Protein AF-A0A6M2D179-F1 (afdb_monomer_lite)

Foldseek 3Di:
DDDLDPPQDFDPVLVVPADPVLSVLLVVVVVCVVVVHDDDPPDDPPNPPLSSVLRNVRSCVVVVVDDDDDDDDPPVCLVVSVVSCCVRPVVDDDDDDDPPD

pLDDT: mean 95.08, std 6.37, range [51.22, 98.38]

Organism: Rhipicephalus microplus (NCBI:txid6941)

Radius of gyration: 13.58 Å; chains: 1; bounding box: 37×33×29 Å

Structure (mmCIF, N/CA/C/O backbone):
data_AF-A0A6M2D179-F1
#
_entry.id   AF-A0A6M2D179-F1
#
loop_
_atom_site.group_PDB
_atom_site.id
_atom_site.type_symbol
_atom_site.label_atom_id
_atom_site.label_alt_id
_atom_site.label_comp_id
_atom_site.label_asym_id
_atom_site.label_entity_id
_atom_site.label_seq_id
_atom_site.pdbx_PDB_ins_code
_atom_site.Cartn_x
_atom_site.Cartn_y
_atom_site.Cartn_z
_atom_site.occupancy
_atom_site.B_iso_or_equiv
_atom_site.auth_seq_id
_atom_site.auth_comp_id
_atom_site.auth_asym_id
_atom_site.auth_atom_id
_atom_site.pdbx_PDB_model_num
ATOM 1 N N . MET A 1 1 ? -6.571 9.276 11.728 1.00 91.38 1 MET A N 1
ATOM 2 C CA . MET A 1 1 ? -7.160 8.673 10.513 1.00 91.38 1 MET A CA 1
ATOM 3 C C . MET A 1 1 ? -8.092 9.675 9.851 1.00 91.38 1 MET A C 1
ATOM 5 O O . MET A 1 1 ? -8.656 10.501 10.559 1.00 91.38 1 MET A O 1
ATOM 9 N N . VAL A 1 2 ? -8.234 9.627 8.528 1.00 96.56 2 VAL A N 1
ATOM 10 C CA . VAL A 1 2 ? -9.209 10.406 7.747 1.00 96.56 2 VAL A CA 1
ATOM 11 C C . VAL A 1 2 ? -9.990 9.455 6.846 1.00 96.56 2 VAL A C 1
ATOM 13 O O . VAL A 1 2 ? -9.410 8.504 6.323 1.00 96.56 2 VAL A O 1
ATOM 16 N N . GLU A 1 3 ? -11.293 9.682 6.682 1.00 96.81 3 GLU A N 1
ATOM 17 C CA . GLU A 1 3 ? -12.092 8.909 5.728 1.00 96.81 3 GLU A CA 1
ATOM 18 C C . GLU A 1 3 ? -11.792 9.392 4.310 1.00 96.81 3 GLU A C 1
ATOM 20 O O . GLU A 1 3 ? -11.883 10.588 4.020 1.00 96.81 3 GLU A O 1
ATOM 25 N N . ILE A 1 4 ? -11.433 8.467 3.421 1.00 95.75 4 ILE A N 1
ATOM 26 C CA . ILE A 1 4 ? -11.136 8.795 2.023 1.00 95.75 4 ILE A CA 1
ATOM 27 C C . ILE A 1 4 ? -12.218 8.335 1.046 1.00 95.75 4 ILE A C 1
ATOM 29 O O . ILE A 1 4 ? -12.235 8.800 -0.097 1.00 95.75 4 ILE A O 1
ATOM 33 N N . GLY A 1 5 ? -13.149 7.493 1.491 1.00 95.31 5 GLY A N 1
ATOM 34 C CA . GLY A 1 5 ? -14.350 7.145 0.739 1.00 95.31 5 GLY A CA 1
ATOM 35 C C . GLY A 1 5 ? -14.909 5.778 1.112 1.00 95.31 5 GLY A C 1
ATOM 36 O O . GLY A 1 5 ? -14.156 4.852 1.401 1.00 95.31 5 GLY A O 1
ATOM 37 N N . ASN A 1 6 ? -16.237 5.651 1.057 1.00 92.75 6 ASN A N 1
ATOM 38 C CA . ASN A 1 6 ? -16.975 4.405 1.289 1.00 92.75 6 ASN A CA 1
AT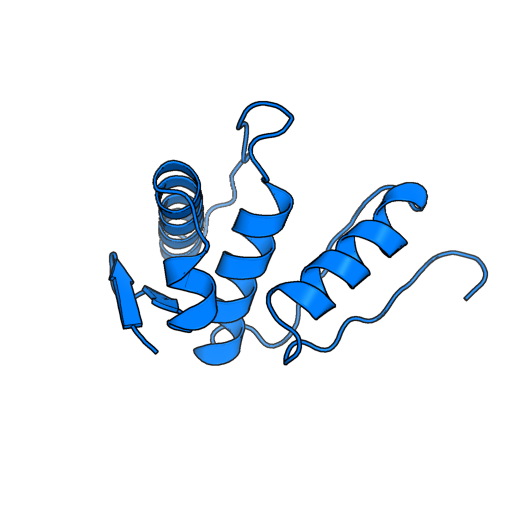OM 39 C C . ASN A 1 6 ? -16.598 3.700 2.607 1.00 92.75 6 ASN A C 1
ATOM 41 O O . ASN A 1 6 ? -16.478 2.476 2.627 1.00 92.75 6 ASN A O 1
ATOM 45 N N . GLY A 1 7 ? -16.358 4.450 3.689 1.00 96.00 7 GLY A N 1
ATOM 46 C CA . GLY A 1 7 ? -15.945 3.882 4.974 1.00 96.00 7 GLY A CA 1
ATOM 47 C C . GLY A 1 7 ? -14.496 3.385 5.035 1.00 96.00 7 GLY A C 1
ATOM 48 O O . GLY A 1 7 ? -14.133 2.723 6.003 1.00 96.00 7 GLY A O 1
ATOM 49 N N . PHE A 1 8 ? -13.658 3.681 4.034 1.00 97.94 8 PHE A N 1
ATOM 50 C CA . PHE A 1 8 ? -12.223 3.407 4.098 1.00 97.94 8 PHE A CA 1
ATOM 51 C C . PHE A 1 8 ? -11.479 4.568 4.762 1.00 97.94 8 PHE A C 1
ATOM 53 O O . PHE A 1 8 ? -11.582 5.723 4.329 1.00 97.94 8 PHE A O 1
ATOM 60 N N . TYR A 1 9 ? -10.686 4.246 5.782 1.00 97.88 9 TYR A N 1
ATOM 61 C CA . TYR A 1 9 ? -9.901 5.202 6.553 1.00 97.88 9 TYR A CA 1
ATOM 62 C C . TYR A 1 9 ? -8.408 5.024 6.290 1.00 97.88 9 TYR A C 1
ATOM 64 O O . TYR A 1 9 ? -7.911 3.907 6.175 1.00 97.88 9 TYR A O 1
ATOM 72 N N . LEU A 1 10 ? -7.678 6.137 6.231 1.00 97.38 10 LEU A N 1
ATOM 73 C CA . LEU A 1 10 ? -6.232 6.142 6.018 1.00 97.38 10 LEU A CA 1
ATOM 74 C C . LEU A 1 10 ? -5.541 7.143 6.949 1.00 97.38 10 LEU A C 1
ATOM 76 O O . LEU A 1 10 ? -6.140 8.130 7.394 1.00 97.38 10 LEU A O 1
ATOM 80 N N . CYS A 1 11 ? -4.261 6.925 7.246 1.00 95.81 11 CYS A N 1
ATOM 81 C CA . CYS A 1 11 ? -3.453 7.930 7.925 1.00 95.81 11 CYS A CA 1
ATOM 82 C C . CYS A 1 11 ? -3.356 9.207 7.070 1.00 95.81 11 CYS A C 1
ATOM 84 O O . CYS A 1 11 ? -3.077 9.151 5.871 1.00 95.81 11 CYS A O 1
ATOM 86 N N . GLN A 1 12 ? -3.544 10.377 7.694 1.00 96.12 12 GLN A N 1
ATOM 87 C CA . GLN A 1 12 ? -3.542 11.664 6.987 1.00 96.12 12 GLN A CA 1
ATOM 88 C C . GLN A 1 12 ? -2.207 11.943 6.278 1.00 96.12 12 GLN A C 1
ATOM 90 O O . GLN A 1 12 ? -2.185 12.583 5.230 1.00 96.12 12 GLN A O 1
ATOM 95 N N . ALA A 1 13 ? -1.092 11.458 6.832 1.00 95.62 13 ALA A N 1
ATOM 96 C CA . ALA A 1 13 ? 0.227 11.623 6.228 1.00 95.62 13 ALA A CA 1
ATOM 97 C C . ALA A 1 13 ? 0.360 10.868 4.894 1.00 95.62 13 ALA A C 1
ATOM 99 O O . ALA A 1 13 ? 0.969 11.390 3.963 1.00 95.62 13 ALA A O 1
ATOM 100 N N . ILE A 1 14 ? -0.224 9.668 4.792 1.00 96.31 14 ILE A N 1
ATOM 101 C CA . ILE A 1 14 ? -0.249 8.882 3.551 1.00 96.31 14 ILE A CA 1
ATOM 102 C C . ILE A 1 14 ? -1.222 9.526 2.566 1.00 96.31 14 ILE A C 1
ATOM 104 O O . ILE A 1 14 ? -0.854 9.776 1.423 1.00 96.31 14 ILE A O 1
ATOM 108 N N . GLU A 1 15 ? -2.435 9.850 3.022 1.00 96.44 15 GLU A N 1
ATOM 109 C CA . GLU A 1 15 ? -3.495 10.427 2.189 1.00 96.44 15 GLU A CA 1
ATOM 110 C C . GLU A 1 15 ? -3.031 11.676 1.431 1.00 96.44 15 GLU A C 1
ATOM 112 O O . GLU A 1 15 ? -3.181 11.738 0.213 1.00 96.44 15 GLU A O 1
ATOM 117 N N . ARG A 1 16 ? -2.361 12.612 2.114 1.00 96.62 16 ARG A N 1
ATOM 118 C CA . ARG A 1 16 ? -1.866 13.861 1.511 1.00 96.62 16 ARG A CA 1
ATOM 119 C C . ARG A 1 16 ? -0.772 13.669 0.462 1.00 96.62 16 ARG A C 1
ATOM 121 O O . ARG A 1 16 ? -0.493 14.595 -0.295 1.00 96.62 16 ARG A O 1
ATOM 128 N N . ARG A 1 17 ? -0.105 12.514 0.454 1.00 96.75 17 ARG A N 1
ATOM 129 C CA . ARG A 1 17 ? 0.973 12.189 -0.489 1.00 96.75 17 ARG A CA 1
ATOM 130 C C . ARG A 1 17 ? 0.462 11.464 -1.734 1.00 96.75 17 ARG A C 1
ATOM 132 O O . ARG A 1 17 ? 1.214 11.361 -2.699 1.00 96.75 17 ARG A O 1
ATOM 139 N N . LEU A 1 18 ? -0.769 10.950 -1.718 1.00 97.12 18 LEU A N 1
ATOM 140 C CA . LEU A 1 18 ? -1.345 10.245 -2.861 1.00 97.12 18 LEU A CA 1
ATOM 141 C C . LEU A 1 18 ? -1.796 11.229 -3.939 1.00 97.12 18 LEU A C 1
ATOM 143 O O . LEU A 1 18 ? -2.475 12.219 -3.666 1.00 97.12 18 LEU A O 1
ATOM 147 N N . TYR A 1 19 ? -1.498 10.904 -5.195 1.00 96.75 19 TYR A N 1
ATOM 148 C CA . TYR A 1 19 ? -2.148 11.576 -6.314 1.00 96.75 19 TYR A CA 1
ATOM 149 C C . TYR A 1 19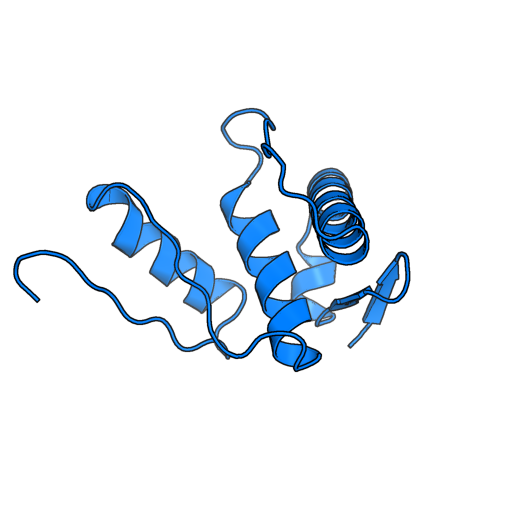 ? -3.625 11.179 -6.405 1.00 96.75 19 TYR A C 1
ATOM 151 O O . TYR A 1 19 ? -4.024 10.083 -6.005 1.00 96.75 19 TYR A O 1
ATOM 159 N N . THR A 1 20 ? -4.446 12.036 -7.016 1.00 95.62 20 THR A N 1
ATOM 160 C CA . THR A 1 20 ? -5.887 11.786 -7.177 1.00 95.62 20 THR A CA 1
ATOM 161 C C . THR A 1 20 ? -6.176 10.445 -7.857 1.00 95.62 20 THR A C 1
ATOM 163 O O . THR A 1 20 ? -7.028 9.699 -7.386 1.00 95.62 20 THR A O 1
ATOM 166 N N . TYR A 1 21 ? -5.422 10.087 -8.902 1.00 95.19 21 TYR A N 1
ATOM 167 C CA . TYR A 1 21 ? -5.594 8.807 -9.599 1.00 95.19 21 TYR A CA 1
ATOM 168 C C . TYR A 1 21 ? -5.201 7.599 -8.728 1.00 95.19 21 TYR A C 1
ATOM 170 O O . TYR A 1 21 ? -5.849 6.559 -8.794 1.00 95.19 21 TYR A O 1
ATOM 178 N N . GLN A 1 22 ? -4.208 7.746 -7.845 1.00 97.12 22 GLN A N 1
ATOM 179 C CA . GLN A 1 22 ? -3.822 6.697 -6.895 1.00 97.12 22 GLN A CA 1
ATOM 180 C C . GLN A 1 22 ? -4.904 6.473 -5.840 1.00 97.12 22 GLN A C 1
ATOM 182 O O . GLN A 1 22 ? -5.187 5.333 -5.479 1.00 97.12 22 GLN A O 1
ATOM 187 N N . ARG A 1 23 ? -5.554 7.551 -5.382 1.00 96.44 23 ARG A N 1
ATOM 188 C CA . ARG A 1 23 ? -6.725 7.459 -4.501 1.00 96.44 23 ARG A CA 1
ATOM 189 C C . ARG A 1 23 ? -7.879 6.730 -5.187 1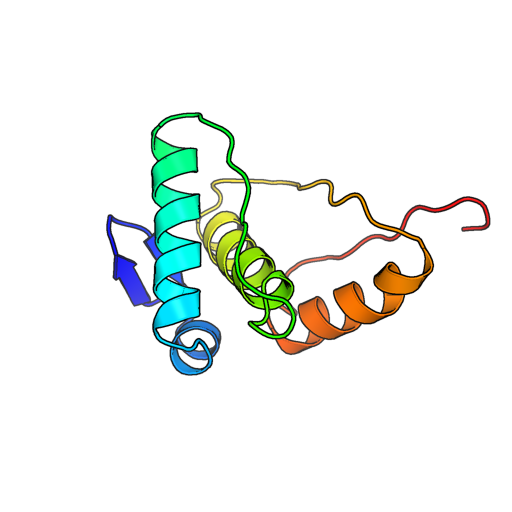.00 96.44 23 ARG A C 1
ATOM 191 O O . ARG A 1 23 ? -8.535 5.913 -4.547 1.00 96.44 23 ARG A O 1
ATOM 198 N N . THR A 1 24 ? -8.111 6.984 -6.475 1.00 96.06 24 THR A N 1
ATOM 199 C CA . THR A 1 24 ? -9.119 6.254 -7.257 1.00 96.06 24 THR A CA 1
ATOM 200 C C . THR A 1 24 ? -8.803 4.759 -7.328 1.00 96.06 24 THR A C 1
ATOM 202 O O . THR A 1 24 ? -9.682 3.953 -7.030 1.00 96.06 24 THR A O 1
ATOM 205 N N . GLY A 1 25 ? -7.562 4.379 -7.649 1.00 96.94 25 GLY A N 1
ATOM 206 C CA . GLY A 1 25 ? -7.146 2.972 -7.685 1.00 96.94 25 GLY A CA 1
ATOM 207 C C . GLY A 1 25 ? -7.234 2.280 -6.320 1.00 96.94 25 GLY A C 1
ATOM 208 O O . GLY A 1 25 ? -7.704 1.146 -6.225 1.00 96.94 25 GLY A O 1
ATOM 209 N N . LEU A 1 26 ? -6.903 2.989 -5.236 1.00 97.62 26 LEU A N 1
ATOM 210 C CA . LEU A 1 26 ? -7.096 2.509 -3.866 1.00 97.62 26 LEU A CA 1
ATOM 211 C C . LEU A 1 26 ? -8.574 2.237 -3.561 1.00 97.62 26 LEU A C 1
ATOM 213 O O . LEU A 1 26 ? -8.919 1.139 -3.126 1.00 97.62 26 LEU A O 1
ATOM 217 N N . LEU A 1 27 ? -9.460 3.209 -3.799 1.00 97.94 27 LEU A N 1
ATOM 218 C CA . LEU A 1 27 ? -10.892 3.047 -3.526 1.00 97.94 27 LEU A CA 1
ATOM 219 C C . LEU A 1 27 ? -11.532 1.965 -4.405 1.00 97.94 27 LEU A C 1
ATOM 221 O O . LEU A 1 27 ? -12.475 1.303 -3.975 1.00 97.94 27 LEU A O 1
ATOM 225 N N . TRP A 1 28 ? -10.998 1.743 -5.606 1.00 97.88 28 TRP A N 1
ATOM 226 C CA . TRP A 1 28 ? -11.375 0.610 -6.444 1.00 97.88 28 TRP A CA 1
ATOM 227 C C . TRP A 1 28 ? -10.968 -0.734 -5.816 1.00 97.88 28 TRP A C 1
ATOM 229 O O . TRP A 1 28 ? -11.793 -1.646 -5.760 1.00 97.88 28 TRP A O 1
ATOM 239 N N . MET A 1 29 ? -9.752 -0.859 -5.266 1.00 98.38 29 MET A N 1
ATOM 240 C CA . MET A 1 29 ? -9.349 -2.060 -4.511 1.00 98.38 29 MET A CA 1
ATOM 241 C C . MET A 1 29 ? -10.228 -2.281 -3.271 1.00 98.38 29 MET A C 1
ATOM 243 O O . MET A 1 29 ? -10.602 -3.417 -2.976 1.00 98.38 29 MET A O 1
ATOM 247 N N . TRP A 1 30 ? -10.615 -1.207 -2.579 1.00 98.19 30 TRP A N 1
ATOM 248 C CA . TRP A 1 30 ? -11.549 -1.278 -1.454 1.00 98.19 30 TRP A CA 1
ATOM 249 C C . TRP A 1 30 ? -12.934 -1.796 -1.864 1.00 98.19 30 TRP A C 1
ATOM 251 O O . TRP A 1 30 ? -13.471 -2.701 -1.226 1.00 98.19 30 TRP A O 1
ATOM 261 N N . ASP A 1 31 ? -13.490 -1.296 -2.966 1.00 98.38 31 ASP A N 1
ATOM 262 C CA . ASP A 1 31 ? -14.764 -1.778 -3.508 1.00 98.38 31 ASP A CA 1
ATOM 263 C C . ASP A 1 31 ? -14.710 -3.270 -3.890 1.00 98.38 31 ASP A C 1
ATOM 265 O O . ASP A 1 31 ? -15.639 -4.030 -3.595 1.00 98.38 31 ASP A O 1
ATOM 269 N N . LEU A 1 32 ? -13.600 -3.725 -4.482 1.00 98.38 32 LEU A N 1
ATOM 270 C CA . LEU A 1 32 ? -13.379 -5.145 -4.769 1.00 98.38 32 LEU A CA 1
ATOM 271 C C . LEU A 1 32 ? -13.334 -5.997 -3.497 1.00 98.38 32 LEU A C 1
ATOM 273 O O . LEU A 1 32 ? -13.964 -7.060 -3.454 1.00 98.38 32 LEU A O 1
ATOM 277 N N . TYR A 1 33 ? -12.643 -5.519 -2.458 1.00 97.62 33 TYR A N 1
ATOM 278 C CA . TYR A 1 33 ? -12.582 -6.192 -1.163 1.00 97.62 33 TYR A CA 1
ATOM 279 C C . TYR A 1 33 ? -13.979 -6.336 -0.543 1.00 97.62 33 TYR A C 1
ATOM 281 O O . TYR A 1 33 ? -14.380 -7.447 -0.187 1.00 97.62 33 TYR A O 1
ATOM 289 N N . LEU A 1 34 ? -14.762 -5.251 -0.502 1.00 97.00 34 LEU A N 1
ATOM 290 C CA . LEU A 1 34 ? -16.142 -5.257 -0.002 1.00 97.00 34 LEU A CA 1
ATOM 291 C C . LEU A 1 34 ? -17.033 -6.262 -0.748 1.00 97.00 34 LEU A C 1
ATOM 293 O O . LEU A 1 34 ? -17.886 -6.919 -0.150 1.00 97.00 34 LEU A O 1
ATOM 297 N N . LYS A 1 35 ? -16.809 -6.425 -2.055 1.00 98.06 35 LYS A N 1
ATOM 298 C CA . LYS A 1 35 ? -17.533 -7.375 -2.914 1.00 98.06 35 LYS A CA 1
ATOM 299 C C . LYS A 1 35 ? -16.977 -8.800 -2.873 1.00 98.06 35 LYS A C 1
ATOM 301 O O . LYS A 1 35 ? -17.535 -9.666 -3.548 1.00 98.06 35 LYS A O 1
ATOM 306 N N . LYS A 1 36 ? -15.905 -9.057 -2.113 1.00 97.25 36 LYS A N 1
ATOM 307 C CA . LYS A 1 36 ? -15.178 -10.338 -2.060 1.00 97.25 36 LYS A CA 1
ATOM 308 C C . LYS A 1 36 ? -14.710 -10.805 -3.445 1.00 97.25 36 LYS A C 1
ATOM 310 O O . LYS A 1 36 ? -14.887 -11.965 -3.815 1.00 97.25 36 LYS A O 1
ATOM 315 N N . ARG A 1 37 ? -14.145 -9.888 -4.234 1.00 98.19 37 ARG A N 1
ATOM 316 C CA . ARG A 1 37 ? -13.640 -10.150 -5.590 1.00 98.19 37 ARG A CA 1
ATOM 317 C C . ARG A 1 37 ? -12.165 -9.790 -5.709 1.00 98.19 37 ARG A C 1
ATOM 319 O O . ARG A 1 37 ? -11.684 -8.881 -5.045 1.00 98.19 37 ARG A O 1
ATOM 326 N N . GLY A 1 38 ? -11.466 -10.501 -6.589 1.00 96.81 38 GLY A N 1
ATOM 327 C CA . GLY A 1 38 ? -10.143 -10.096 -7.063 1.00 96.81 38 GLY A CA 1
ATOM 328 C C . GLY A 1 38 ? -10.237 -9.078 -8.201 1.00 96.81 38 GLY A C 1
ATOM 329 O O . GLY A 1 38 ? -11.316 -8.825 -8.741 1.00 96.81 38 GLY A O 1
ATOM 330 N N . GLY A 1 39 ? -9.092 -8.529 -8.596 1.00 96.56 39 GLY A N 1
ATOM 331 C CA . GLY A 1 39 ? -8.986 -7.607 -9.722 1.00 96.56 39 GLY A CA 1
ATOM 332 C C . GLY A 1 39 ? -7.560 -7.500 -10.245 1.00 96.56 39 GLY A C 1
ATOM 333 O O . GLY A 1 39 ? -6.613 -7.950 -9.602 1.00 96.56 39 GLY A O 1
ATOM 334 N N . VAL A 1 40 ? -7.420 -6.895 -11.423 1.00 97.06 40 VAL A N 1
ATOM 335 C CA . VAL A 1 40 ? -6.127 -6.602 -12.050 1.00 97.06 40 VAL A CA 1
ATOM 336 C C . VAL A 1 40 ? -5.930 -5.091 -12.047 1.00 97.06 40 VAL A C 1
ATOM 338 O O . VAL A 1 40 ? -6.638 -4.380 -12.756 1.00 97.06 40 VAL A O 1
ATOM 341 N N . LEU A 1 41 ? -4.985 -4.598 -11.240 1.00 94.31 41 LEU A N 1
ATOM 342 C CA . LEU A 1 41 ? -4.615 -3.182 -11.229 1.00 94.31 41 LEU A CA 1
ATOM 343 C C . LEU A 1 41 ? -3.738 -2.879 -12.454 1.00 94.31 41 LEU A C 1
ATOM 345 O O . LEU A 1 41 ? -2.517 -3.043 -12.421 1.00 94.31 41 LEU A O 1
ATOM 349 N N . GLY A 1 42 ? -4.395 -2.502 -13.549 1.00 92.19 42 GLY A N 1
ATOM 350 C CA . GLY A 1 42 ? -3.808 -2.355 -14.883 1.00 92.19 42 GLY A CA 1
ATOM 351 C C . GLY A 1 42 ? -3.289 -0.961 -15.237 1.00 92.19 42 GLY A C 1
ATOM 352 O O . GLY A 1 42 ? -3.144 -0.683 -16.421 1.00 92.19 42 GLY A O 1
ATOM 353 N N . ASP A 1 43 ? -3.036 -0.090 -14.257 1.00 89.75 43 ASP A N 1
ATOM 354 C CA . ASP A 1 43 ? -2.516 1.261 -14.504 1.00 89.75 43 ASP A CA 1
ATOM 355 C C . ASP A 1 43 ? -1.189 1.233 -15.277 1.00 89.75 43 ASP A C 1
ATOM 357 O O . ASP A 1 43 ? -0.379 0.309 -15.117 1.00 89.75 43 ASP A O 1
ATOM 361 N N . ASP A 1 44 ? -0.908 2.292 -16.037 1.00 90.44 44 ASP A N 1
ATOM 362 C CA . ASP A 1 44 ? 0.340 2.431 -16.786 1.00 90.44 44 ASP A CA 1
ATOM 363 C C . ASP A 1 44 ? 1.592 2.325 -15.892 1.00 90.44 44 ASP A C 1
ATOM 365 O O . ASP A 1 44 ? 1.595 2.536 -14.666 1.00 90.44 44 ASP A O 1
ATOM 369 N N . MET A 1 45 ? 2.706 1.925 -16.505 1.00 85.88 45 MET A N 1
ATOM 370 C CA . MET A 1 45 ? 4.002 1.891 -15.828 1.00 85.88 45 MET A CA 1
ATOM 371 C C . MET A 1 45 ? 4.402 3.304 -15.381 1.00 85.88 45 MET A C 1
ATOM 373 O O . MET A 1 45 ? 4.197 4.275 -16.097 1.00 85.88 45 MET A O 1
ATOM 377 N N . GLY A 1 46 ? 4.970 3.421 -14.179 1.00 87.06 46 GLY A N 1
ATOM 378 C CA . GLY A 1 46 ? 5.363 4.714 -13.606 1.00 87.06 46 GLY A CA 1
ATOM 379 C C . GLY A 1 46 ? 4.285 5.422 -12.775 1.00 87.06 46 GLY A C 1
ATOM 380 O O . GLY A 1 46 ? 4.629 6.301 -11.997 1.00 87.06 46 GLY A O 1
ATOM 381 N N . LEU A 1 47 ? 3.018 4.984 -12.811 1.00 88.75 47 LEU A N 1
ATOM 382 C CA . LEU A 1 47 ? 1.929 5.578 -12.007 1.00 88.75 47 LEU A CA 1
ATOM 383 C C . LEU A 1 47 ? 1.914 5.144 -10.522 1.00 88.75 47 LEU A C 1
ATOM 385 O O . LEU A 1 47 ? 0.977 5.417 -9.771 1.00 88.75 47 LEU A O 1
ATOM 389 N N . GLY A 1 48 ? 2.958 4.457 -10.056 1.00 91.88 48 GLY A N 1
ATOM 390 C CA . GLY A 1 48 ? 3.104 4.125 -8.636 1.00 91.88 48 GLY A CA 1
ATOM 391 C C . GLY A 1 48 ? 2.087 3.102 -8.115 1.00 91.88 48 GLY A C 1
ATOM 392 O O . GLY A 1 48 ? 1.571 3.262 -7.013 1.00 91.88 48 GLY A O 1
ATOM 393 N N . LYS A 1 49 ? 1.821 2.026 -8.870 1.00 96.00 49 LYS A N 1
ATOM 394 C CA . LYS A 1 49 ? 0.966 0.903 -8.424 1.00 96.00 49 LYS A CA 1
ATOM 395 C C . LYS A 1 49 ? 1.387 0.338 -7.062 1.00 96.00 49 LYS A C 1
ATOM 397 O O . LYS A 1 49 ? 0.537 0.041 -6.233 1.00 96.00 49 LYS A O 1
ATOM 402 N N . THR A 1 50 ? 2.693 0.250 -6.804 1.00 96.69 50 THR A N 1
ATOM 403 C CA . THR A 1 50 ? 3.240 -0.170 -5.504 1.00 96.69 50 THR A CA 1
ATOM 404 C C . THR A 1 50 ? 2.719 0.701 -4.361 1.00 96.69 50 THR A C 1
ATOM 406 O O . THR A 1 50 ? 2.239 0.178 -3.363 1.00 96.69 50 THR A O 1
ATOM 409 N N . ILE A 1 51 ? 2.734 2.026 -4.535 1.00 97.31 51 ILE A N 1
ATOM 410 C CA . ILE A 1 51 ? 2.266 2.984 -3.525 1.00 97.31 51 ILE A CA 1
ATOM 411 C C . ILE A 1 51 ? 0.763 2.821 -3.283 1.00 97.31 51 ILE A C 1
ATOM 413 O O . ILE A 1 51 ? 0.327 2.846 -2.136 1.00 97.31 51 ILE A O 1
ATOM 417 N N . GLN A 1 52 ? -0.029 2.598 -4.339 1.00 97.75 52 GLN A N 1
ATOM 418 C CA . GLN A 1 52 ?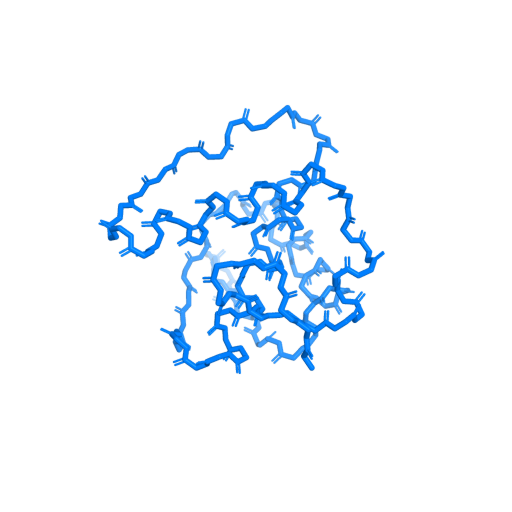 -1.465 2.335 -4.195 1.00 97.75 52 GLN A CA 1
ATOM 419 C C . GLN A 1 52 ? -1.726 1.091 -3.339 1.00 97.75 52 GLN A C 1
ATOM 421 O O . GLN A 1 52 ? -2.562 1.131 -2.437 1.00 97.75 52 GLN A O 1
ATOM 426 N N . VAL A 1 53 ? -0.992 0.002 -3.594 1.00 97.88 53 VAL A N 1
ATOM 427 C CA . VAL A 1 53 ? -1.109 -1.248 -2.828 1.00 97.88 53 VAL A CA 1
ATOM 428 C C . VAL A 1 53 ? -0.681 -1.042 -1.375 1.00 97.88 53 VAL A C 1
ATOM 430 O O . VAL A 1 53 ? -1.398 -1.464 -0.474 1.00 97.88 53 VAL A O 1
ATOM 433 N N . ILE A 1 54 ? 0.436 -0.356 -1.120 1.00 98.31 54 ILE A N 1
ATOM 434 C CA . ILE A 1 54 ? 0.908 -0.085 0.248 1.00 98.31 54 ILE A CA 1
ATOM 435 C C . ILE A 1 54 ? -0.097 0.782 1.015 1.00 98.31 54 ILE A C 1
ATOM 437 O O . ILE A 1 54 ? -0.431 0.466 2.155 1.00 98.31 54 ILE A O 1
ATOM 441 N N . ALA A 1 55 ? -0.629 1.837 0.395 1.00 98.06 55 ALA A N 1
ATOM 442 C CA . ALA A 1 55 ? -1.629 2.698 1.020 1.00 98.06 55 ALA A CA 1
ATOM 443 C C . ALA A 1 55 ? -2.934 1.943 1.317 1.00 98.06 55 ALA A C 1
ATOM 445 O O . ALA A 1 55 ? -3.515 2.117 2.388 1.00 98.06 55 ALA A O 1
ATOM 446 N N . PHE A 1 56 ? -3.368 1.066 0.406 1.00 98.38 56 PHE A N 1
ATOM 447 C CA . PHE A 1 56 ? -4.494 0.171 0.654 1.00 98.38 56 PHE A CA 1
ATOM 448 C C . PHE A 1 56 ? -4.226 -0.735 1.863 1.00 98.38 56 PHE A C 1
ATOM 450 O O . PHE A 1 56 ? -5.021 -0.759 2.796 1.00 98.38 56 PHE A O 1
ATOM 457 N N . LEU A 1 57 ? -3.082 -1.422 1.901 1.00 98.31 57 LEU A N 1
ATOM 458 C CA . LEU A 1 57 ? -2.737 -2.318 3.006 1.00 98.31 57 LEU A CA 1
ATOM 459 C C . LEU A 1 57 ? -2.621 -1.581 4.344 1.00 98.31 57 LEU A C 1
ATOM 461 O O . LEU A 1 57 ? -3.126 -2.090 5.339 1.00 98.31 57 LEU A O 1
ATOM 465 N N . SER A 1 58 ? -2.042 -0.378 4.372 1.00 98.12 58 SER A N 1
ATOM 466 C CA . SER A 1 58 ? -1.974 0.449 5.584 1.00 98.12 58 SER A CA 1
ATOM 467 C C . SER A 1 58 ? -3.353 0.696 6.182 1.00 98.12 58 SER A C 1
ATOM 469 O O . SER A 1 58 ? -3.545 0.429 7.361 1.00 98.12 58 SER A O 1
ATOM 471 N N . GLY A 1 59 ? -4.333 1.125 5.379 1.00 97.94 59 GLY A N 1
ATOM 472 C CA . GLY A 1 59 ? -5.693 1.329 5.889 1.00 97.94 59 GLY A CA 1
ATOM 473 C C . GLY A 1 59 ? -6.355 0.029 6.361 1.00 97.94 59 GLY A C 1
ATOM 474 O O . GLY A 1 59 ? -7.077 0.034 7.357 1.00 97.94 59 GLY A O 1
ATOM 475 N N . MET A 1 60 ? -6.071 -1.097 5.696 1.00 98.12 60 MET A N 1
ATOM 476 C CA . MET A 1 60 ? -6.594 -2.412 6.082 1.00 98.12 60 MET A CA 1
ATOM 477 C C . MET A 1 60 ? -6.015 -2.913 7.414 1.00 98.12 60 MET A C 1
ATOM 479 O O . MET A 1 60 ? -6.763 -3.467 8.220 1.00 98.12 60 MET A O 1
ATOM 483 N N . PHE A 1 61 ? -4.714 -2.721 7.653 1.00 98.00 61 PHE A N 1
ATOM 484 C CA . PHE A 1 61 ? -4.060 -3.059 8.921 1.00 98.00 61 PHE A CA 1
ATOM 485 C C . PHE A 1 61 ? -4.497 -2.126 10.054 1.00 98.00 61 PHE A C 1
ATOM 487 O O . PHE A 1 61 ? -4.888 -2.616 11.109 1.00 98.00 61 PHE A O 1
ATOM 494 N N . ASP A 1 62 ? -4.512 -0.807 9.824 1.00 96.62 62 ASP A N 1
ATOM 495 C CA . ASP A 1 62 ? -4.929 0.187 10.827 1.00 96.62 62 ASP A CA 1
ATOM 496 C C . ASP A 1 62 ? -6.392 -0.003 11.264 1.00 96.62 62 ASP A C 1
ATOM 498 O O . ASP A 1 62 ? -6.766 0.346 12.381 1.00 96.62 62 ASP A O 1
ATOM 502 N N . SER A 1 63 ? -7.227 -0.551 10.375 1.00 96.00 63 SER A N 1
ATOM 503 C CA . SER A 1 63 ? -8.634 -0.874 10.648 1.00 96.00 63 SER A CA 1
ATOM 504 C C . SER A 1 63 ? -8.833 -2.298 11.187 1.00 96.00 63 SER A C 1
ATOM 506 O O . SER A 1 63 ? -9.971 -2.746 11.302 1.00 96.00 63 SER A O 1
ATOM 508 N N . GLU A 1 64 ? -7.749 -3.033 11.455 1.00 96.56 64 GLU A N 1
ATOM 509 C CA . GLU A 1 64 ? -7.740 -4.427 11.929 1.00 96.56 64 GLU A CA 1
ATOM 510 C C . GLU A 1 64 ? -8.505 -5.420 11.023 1.00 96.56 64 GLU A C 1
ATOM 512 O O . GLU A 1 64 ? -8.896 -6.512 11.440 1.00 96.56 64 GLU A O 1
ATOM 517 N N . MET A 1 65 ? -8.697 -5.073 9.747 1.00 96.69 65 MET A N 1
ATOM 518 C CA . MET A 1 65 ? -9.444 -5.881 8.772 1.00 96.69 65 MET A CA 1
ATOM 519 C 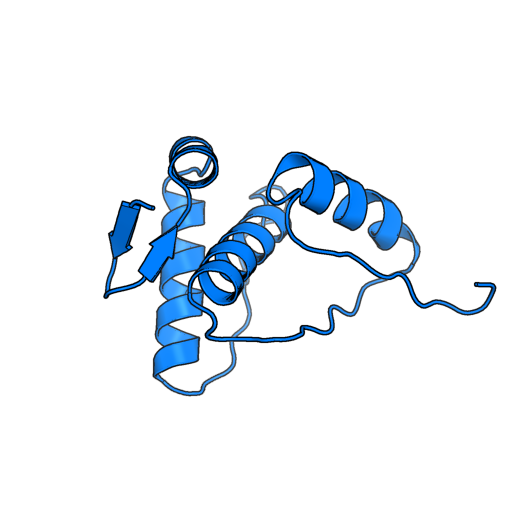C . MET A 1 65 ? -8.627 -7.066 8.243 1.00 96.69 65 MET A C 1
ATOM 521 O O . MET A 1 65 ? -9.183 -8.037 7.722 1.00 96.69 65 MET A O 1
ATOM 525 N N . ILE A 1 66 ? -7.300 -6.982 8.352 1.00 97.19 66 ILE A N 1
ATOM 526 C CA . ILE A 1 66 ? -6.350 -8.039 8.003 1.00 97.19 66 ILE A CA 1
ATOM 527 C C . ILE A 1 66 ? -5.289 -8.168 9.095 1.00 97.19 66 ILE A C 1
ATOM 529 O O . ILE A 1 66 ? -4.995 -7.215 9.810 1.00 97.19 66 ILE A O 1
ATOM 533 N N . LYS A 1 67 ? -4.697 -9.361 9.200 1.00 97.12 67 LYS A N 1
ATOM 534 C CA . LYS A 1 67 ? -3.586 -9.646 10.128 1.00 97.12 67 LYS A CA 1
ATOM 535 C C . LYS A 1 67 ? -2.273 -9.962 9.422 1.00 97.12 67 LYS A C 1
ATOM 537 O O . LYS A 1 67 ? -1.214 -9.854 10.024 1.00 97.12 67 LYS A O 1
ATOM 542 N N . SER A 1 68 ? -2.339 -10.383 8.166 1.00 97.44 68 SER A N 1
ATOM 543 C CA . SER A 1 68 ? -1.176 -10.713 7.352 1.00 97.44 68 SER A CA 1
ATOM 544 C C . SER A 1 68 ? -1.527 -10.619 5.871 1.00 97.44 68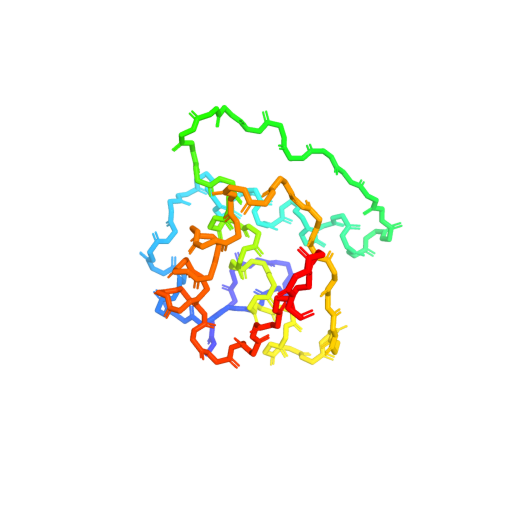 SER A C 1
ATOM 546 O O . SER A 1 68 ? -2.694 -10.707 5.481 1.00 97.44 68 SER A O 1
ATOM 548 N N . VAL A 1 69 ? -0.502 -10.432 5.043 1.00 98.00 69 VAL A N 1
ATOM 549 C CA . VAL A 1 69 ? -0.604 -10.384 3.584 1.00 98.00 69 VAL A CA 1
ATOM 550 C C . VAL A 1 69 ? 0.627 -11.054 2.978 1.00 98.00 69 VAL A C 1
ATOM 552 O O . VAL A 1 69 ? 1.731 -10.907 3.496 1.00 98.00 69 VAL A O 1
ATOM 555 N N . LEU A 1 70 ? 0.441 -11.790 1.882 1.00 97.81 70 LEU A N 1
ATOM 556 C CA . LEU A 1 70 ? 1.531 -12.335 1.076 1.00 97.81 70 LEU A CA 1
ATOM 557 C C . LEU A 1 70 ? 1.624 -11.543 -0.226 1.00 97.81 70 LEU A C 1
ATOM 559 O O . LEU A 1 70 ? 0.650 -11.463 -0.975 1.00 97.81 70 LEU A O 1
ATOM 563 N N . ILE A 1 71 ? 2.802 -10.993 -0.507 1.00 97.38 71 ILE A N 1
ATOM 564 C CA . ILE A 1 71 ? 3.090 -10.289 -1.756 1.00 97.38 71 ILE A CA 1
ATOM 565 C C . ILE A 1 71 ? 4.160 -11.080 -2.499 1.00 97.38 71 ILE A C 1
ATOM 567 O O . ILE A 1 71 ? 5.252 -11.295 -1.980 1.00 97.38 71 ILE A O 1
ATOM 571 N N . ILE A 1 72 ? 3.840 -11.522 -3.714 1.00 97.00 72 ILE A N 1
ATOM 572 C CA . ILE A 1 72 ? 4.744 -12.307 -4.557 1.00 97.00 72 ILE A CA 1
ATOM 573 C C . ILE A 1 72 ? 5.279 -11.407 -5.666 1.00 97.00 72 ILE A C 1
ATOM 575 O O . ILE A 1 72 ? 4.515 -10.736 -6.359 1.00 97.00 72 ILE A O 1
ATOM 579 N N . MET A 1 73 ? 6.598 -11.396 -5.836 1.00 96.56 73 MET A N 1
ATOM 580 C CA . MET A 1 73 ? 7.294 -10.559 -6.812 1.00 96.56 73 MET A CA 1
ATOM 581 C C . MET A 1 73 ? 8.633 -11.193 -7.227 1.00 96.56 73 MET A C 1
ATOM 583 O O . MET A 1 73 ? 9.149 -12.045 -6.502 1.00 96.56 73 MET A O 1
ATOM 587 N N . PRO A 1 74 ? 9.237 -10.776 -8.357 1.00 96.81 74 PRO A N 1
ATOM 588 C CA . PRO A 1 74 ? 10.634 -11.080 -8.660 1.00 96.81 74 PRO A CA 1
ATOM 589 C C . PRO A 1 74 ? 11.579 -10.624 -7.541 1.00 96.81 74 PRO A C 1
ATOM 591 O O . PRO A 1 74 ? 11.410 -9.531 -7.002 1.00 96.81 74 PRO A O 1
ATOM 594 N N . VAL A 1 75 ? 12.617 -11.416 -7.250 1.00 95.12 75 VAL A N 1
ATOM 595 C CA . VAL A 1 75 ? 13.588 -11.148 -6.165 1.00 95.12 75 VAL A CA 1
ATOM 596 C C . VAL A 1 75 ? 14.207 -9.749 -6.268 1.00 95.12 75 VAL A C 1
ATOM 598 O O . VAL A 1 75 ? 14.366 -9.061 -5.264 1.00 95.12 75 VAL A O 1
ATOM 601 N N . SER A 1 76 ? 14.480 -9.280 -7.487 1.00 95.06 76 SER A N 1
ATOM 602 C CA . SER A 1 76 ? 15.044 -7.950 -7.743 1.00 95.06 76 SER A CA 1
ATOM 603 C C . SER A 1 76 ? 14.162 -6.784 -7.278 1.00 95.06 76 SER A C 1
ATOM 605 O O . SER A 1 76 ? 14.666 -5.672 -7.133 1.00 95.06 76 SER A O 1
ATOM 607 N N . LEU A 1 77 ? 12.865 -7.008 -7.036 1.00 96.12 77 LEU A N 1
ATOM 608 C CA . LEU A 1 77 ? 11.936 -5.980 -6.563 1.00 96.12 77 LEU A CA 1
ATOM 609 C C . LEU A 1 77 ? 11.803 -5.931 -5.036 1.00 96.12 77 LEU A C 1
ATOM 611 O O . LEU A 1 77 ? 11.302 -4.927 -4.529 1.00 96.12 77 LEU A O 1
ATOM 615 N N . ILE A 1 78 ? 12.266 -6.949 -4.302 1.00 95.88 78 ILE A N 1
ATOM 616 C CA . ILE A 1 78 ? 12.060 -7.056 -2.847 1.00 95.88 78 ILE A CA 1
ATOM 617 C C . ILE A 1 78 ? 12.644 -5.841 -2.116 1.00 95.88 78 ILE A C 1
ATOM 619 O O . ILE A 1 78 ? 11.936 -5.175 -1.360 1.00 95.88 78 ILE A O 1
ATOM 623 N N . ALA A 1 79 ? 13.897 -5.482 -2.412 1.00 95.31 79 ALA A N 1
ATOM 624 C CA . ALA A 1 79 ? 14.560 -4.334 -1.791 1.00 95.31 79 ALA A CA 1
ATOM 625 C C . ALA A 1 79 ? 13.814 -3.012 -2.048 1.00 95.31 79 ALA A C 1
ATOM 627 O O . ALA A 1 79 ? 13.699 -2.173 -1.154 1.00 95.31 79 ALA A O 1
ATOM 628 N N . ASN A 1 80 ? 13.262 -2.836 -3.254 1.00 96.19 80 ASN A N 1
ATOM 629 C CA . ASN A 1 80 ? 12.466 -1.657 -3.579 1.00 96.19 80 ASN A CA 1
ATOM 630 C C . ASN A 1 80 ? 11.162 -1.627 -2.773 1.00 96.19 80 ASN A C 1
ATOM 632 O O . ASN A 1 80 ? 10.831 -0.602 -2.191 1.00 96.19 80 ASN A O 1
ATOM 636 N N . TRP A 1 81 ? 10.435 -2.744 -2.703 1.00 97.38 81 TRP A N 1
ATOM 637 C CA . TRP A 1 81 ? 9.190 -2.821 -1.934 1.00 97.38 81 TRP A CA 1
ATOM 638 C C . TRP A 1 81 ? 9.406 -2.564 -0.445 1.00 97.38 81 TRP A C 1
ATOM 640 O O . TRP A 1 81 ? 8.623 -1.828 0.147 1.00 97.38 81 TRP A O 1
ATOM 650 N N . LYS A 1 82 ? 10.483 -3.089 0.147 1.00 96.81 82 LYS A N 1
ATOM 651 C CA . LYS A 1 82 ? 10.834 -2.784 1.540 1.00 96.81 82 LYS A CA 1
ATOM 652 C C . LYS A 1 82 ? 11.058 -1.305 1.778 1.00 96.81 82 LYS A C 1
ATOM 654 O O . LYS A 1 82 ? 10.463 -0.745 2.689 1.00 96.81 82 LYS A O 1
ATOM 659 N N . LYS A 1 83 ? 11.858 -0.669 0.923 1.00 97.62 83 LYS A N 1
ATOM 660 C CA . LYS A 1 83 ? 12.108 0.769 1.006 1.00 97.62 83 LYS A CA 1
ATOM 661 C C . LYS A 1 83 ? 10.813 1.579 0.885 1.00 97.62 83 LYS A C 1
ATOM 663 O O . LYS A 1 83 ? 10.638 2.566 1.594 1.00 97.62 83 LYS A O 1
ATOM 668 N N . GLU A 1 84 ? 9.899 1.169 0.005 1.00 97.88 84 GLU A N 1
ATOM 669 C CA . GLU A 1 84 ? 8.589 1.815 -0.107 1.00 97.88 84 GLU A CA 1
ATOM 670 C C . GLU A 1 84 ? 7.734 1.589 1.152 1.00 97.88 84 GLU A C 1
ATOM 672 O O . GLU A 1 84 ? 7.134 2.542 1.641 1.00 97.88 84 GLU A O 1
ATOM 677 N N . PHE A 1 85 ? 7.711 0.387 1.737 1.00 97.88 85 PHE A N 1
ATOM 678 C CA . PHE A 1 85 ? 7.023 0.149 3.013 1.00 97.88 85 PHE A CA 1
ATOM 679 C C . PHE A 1 85 ? 7.603 1.005 4.143 1.00 97.88 85 PHE A C 1
ATOM 681 O O . PHE A 1 85 ? 6.848 1.704 4.809 1.00 97.88 85 PHE A O 1
ATOM 688 N N . GLU A 1 86 ? 8.925 1.046 4.305 1.00 97.38 86 GLU A N 1
ATOM 689 C CA . GLU A 1 86 ? 9.595 1.907 5.289 1.00 97.38 86 GLU A CA 1
ATOM 690 C C . GLU A 1 86 ? 9.253 3.395 5.079 1.00 97.38 86 GLU A C 1
ATOM 692 O O . GLU A 1 86 ? 9.051 4.139 6.038 1.00 97.38 86 GLU A O 1
ATOM 697 N N . GLY A 1 87 ? 9.148 3.847 3.825 1.00 96.69 87 GLY A N 1
ATOM 698 C CA . GLY A 1 87 ? 8.862 5.245 3.494 1.00 96.69 87 GLY A CA 1
ATOM 699 C C . GLY A 1 87 ? 7.382 5.648 3.543 1.00 96.69 87 GLY A C 1
ATOM 700 O O . GLY A 1 87 ? 7.075 6.836 3.706 1.00 96.69 87 GLY A O 1
ATOM 701 N N . TRP A 1 88 ? 6.454 4.709 3.356 1.00 97.31 88 TRP A N 1
ATOM 702 C CA . TRP A 1 88 ? 5.014 4.989 3.258 1.00 97.31 88 TRP A CA 1
ATOM 703 C C . TRP A 1 88 ? 4.206 4.451 4.432 1.00 97.31 88 TRP A C 1
ATOM 705 O O . TRP A 1 88 ? 3.275 5.123 4.864 1.00 97.31 88 TRP A O 1
ATOM 715 N N . ALA A 1 89 ? 4.558 3.283 4.957 1.00 96.75 89 ALA A N 1
ATOM 716 C CA . ALA A 1 89 ? 3.846 2.610 6.035 1.00 96.75 89 ALA A CA 1
ATOM 717 C C . ALA A 1 89 ? 4.830 1.945 7.024 1.00 96.75 89 ALA A C 1
ATOM 719 O O . ALA A 1 89 ? 4.789 0.727 7.197 1.00 96.75 89 ALA A O 1
ATOM 720 N N . PRO A 1 90 ? 5.699 2.724 7.704 1.00 95.62 90 PRO A N 1
ATOM 721 C CA . PRO A 1 90 ? 6.748 2.192 8.585 1.00 95.62 90 PRO A CA 1
ATOM 722 C C . PRO A 1 90 ? 6.230 1.409 9.800 1.00 95.62 90 PRO A C 1
ATOM 724 O O . PRO A 1 90 ? 7.018 0.774 10.489 1.00 95.62 90 PRO A O 1
ATOM 727 N N . GLY A 1 91 ? 4.928 1.479 10.096 1.00 93.62 91 GLY A N 1
ATOM 728 C CA . GLY A 1 91 ? 4.293 0.689 11.154 1.00 93.62 91 GLY A CA 1
ATOM 729 C C . GLY A 1 91 ? 3.916 -0.737 10.740 1.00 93.62 91 GLY A C 1
ATOM 730 O O . GLY A 1 91 ? 3.425 -1.483 11.579 1.00 93.62 91 GLY A O 1
ATOM 731 N N . ILE A 1 92 ? 4.100 -1.112 9.469 1.00 96.50 92 ILE A N 1
ATOM 732 C CA . ILE A 1 92 ? 3.848 -2.471 8.979 1.00 96.50 92 ILE A CA 1
ATOM 733 C C . ILE A 1 92 ? 5.160 -3.254 9.004 1.00 96.50 92 ILE A C 1
ATOM 735 O O . ILE A 1 92 ? 6.111 -2.895 8.309 1.00 96.50 92 ILE A O 1
ATOM 739 N N . ASP A 1 93 ? 5.184 -4.360 9.744 1.00 96.25 93 ASP A N 1
ATOM 740 C CA . ASP A 1 93 ? 6.310 -5.291 9.726 1.00 96.25 93 ASP A CA 1
ATOM 741 C C . ASP A 1 93 ? 6.407 -6.012 8.373 1.00 96.25 93 ASP A C 1
ATOM 743 O O . ASP A 1 93 ? 5.436 -6.599 7.883 1.00 96.25 93 ASP A O 1
ATOM 747 N N . VAL A 1 94 ? 7.599 -5.995 7.770 1.00 96.75 94 VAL A N 1
ATOM 748 C CA . VAL A 1 94 ? 7.873 -6.637 6.477 1.00 96.75 94 VAL A CA 1
ATOM 749 C C . VAL A 1 94 ? 8.919 -7.730 6.645 1.00 96.75 94 VAL A C 1
ATOM 751 O O . VAL A 1 94 ? 10.062 -7.464 7.015 1.00 96.75 94 VAL A O 1
ATOM 754 N N . TYR A 1 95 ? 8.535 -8.957 6.297 1.00 95.25 95 TYR A N 1
ATOM 755 C CA . TYR A 1 95 ? 9.409 -10.128 6.305 1.00 95.25 95 TYR A CA 1
ATOM 756 C C . TYR A 1 95 ? 9.723 -10.560 4.873 1.00 95.25 95 TYR A C 1
ATOM 758 O O . TYR A 1 95 ? 8.828 -10.673 4.035 1.00 95.25 95 TYR A O 1
ATOM 766 N N . GLU A 1 96 ? 10.999 -10.808 4.593 1.00 93.56 96 GLU A N 1
ATOM 767 C CA . GLU A 1 96 ? 11.459 -11.313 3.299 1.00 93.56 96 GLU A CA 1
ATOM 768 C C . GLU A 1 96 ? 11.550 -12.832 3.326 1.00 93.56 96 GLU A C 1
ATOM 770 O O . GLU A 1 96 ? 11.995 -13.416 4.311 1.00 93.56 96 GLU A O 1
ATOM 775 N N . TYR A 1 97 ? 11.173 -13.465 2.219 1.00 91.00 97 TYR A N 1
ATOM 776 C CA . TYR A 1 97 ? 11.355 -14.896 2.032 1.00 91.00 97 TYR A CA 1
ATOM 777 C C . TYR A 1 97 ? 11.794 -15.179 0.598 1.00 91.00 97 TYR A C 1
ATOM 779 O O . TYR A 1 97 ? 11.028 -14.985 -0.348 1.00 91.00 97 TYR A O 1
ATOM 787 N N . HIS A 1 98 ? 13.034 -15.631 0.428 1.00 84.50 98 HIS A N 1
ATOM 788 C CA . HIS A 1 98 ? 13.558 -16.135 -0.837 1.00 84.50 98 HIS A CA 1
ATOM 789 C C . HIS A 1 98 ? 14.669 -17.156 -0.564 1.00 84.50 98 HIS A C 1
ATOM 791 O O . HIS A 1 98 ? 15.268 -17.173 0.504 1.00 84.50 98 HIS A O 1
ATOM 797 N N . SER A 1 99 ? 14.967 -18.031 -1.527 1.00 76.31 99 SER A N 1
ATOM 798 C CA . SER A 1 99 ? 16.032 -19.028 -1.366 1.00 76.31 99 SER A CA 1
ATOM 799 C C . SER A 1 99 ? 17.374 -18.339 -1.078 1.00 76.31 99 SER A C 1
ATOM 801 O O . SER A 1 99 ? 17.871 -17.604 -1.935 1.00 76.31 99 SER A O 1
ATOM 803 N N . GLY A 1 100 ? 17.929 -18.563 0.118 1.00 62.78 100 GLY A N 1
ATOM 804 C CA . GLY A 1 100 ? 19.185 -17.968 0.594 1.00 62.78 100 GLY A CA 1
ATOM 805 C C . GLY A 1 100 ? 19.077 -17.117 1.870 1.00 62.78 100 GLY A C 1
ATOM 806 O O . GLY A 1 100 ? 20.118 -16.670 2.348 1.00 62.78 100 GLY A O 1
ATOM 807 N N . SER A 1 101 ? 17.871 -16.910 2.411 1.00 51.22 101 SER A N 1
ATOM 808 C CA . SER A 1 101 ? 17.588 -16.242 3.693 1.00 51.22 101 SER A CA 1
ATOM 809 C C . SER A 1 101 ? 16.741 -17.101 4.632 1.00 51.22 101 SER A C 1
ATOM 811 O O . SER A 1 101 ? 16.044 -18.021 4.142 1.00 51.22 101 SER A O 1
#

Secondary structure (DSSP, 8-state):
-EEEETTEEE-HHHHTTS-HHHHHHHHHHHHHHHTT------PPTTS-HHHHHHHHHHHHHHTTS-S-------HHHHHHHHHHHHHH-TTS------TT-

InterPro domains:
  IPR000330 SNF2, N-terminal domain [PF00176] (21-99)
  IPR027417 P-loop containing nucleoside triphosphate hydrolase [SSF52540] (13-100)
  IPR038718 SNF2-like, N-terminal domain superfamily [G3DSA:3.40.50.10810] (10-101)
  IPR050496 SNF2/RAD54 Helicase and DNA Repair [PTHR45629] (7-99)

Sequence (101 aa):
MVEIGNGFYLCQAIERRLYTYQRTGLLWMWDLYLKKRGGVLGDDMGLGKTIQVIAFLSGMFDSEMIKSVLIIMPVSLIANWKKEFEGWAPGIDVYEYHSGS